Protein AF-A0A9E1XUB9-F1 (afdb_monomer_lite)

Radius of gyration: 15.14 Å; chains: 1; bounding box: 31×24×44 Å

Foldseek 3Di:
DDDDDDDDDPDPDPDAAEDEFDKDWDDDPQAIDIDTDDPQFDPVQWDWDDDDQKIWIWTDNVRYIYIDIDGHDPSHDPVPDDDDD

Sequence (85 aa):
MPNELTKADEESNQALPIAQPKADVYEGDDRAMLVAELPGVPKEKVELKVERDRLTIQGDTGKLRFERSFTLNEAIDRDAIEARY

Secondary structure (DSSP, 8-state):
----------SSS--PPEE---EEEEE-SS-EEEEE--TT--GGGEEEEEETTEEEEEEE-SS-EEEEEEEPPTTS-STT-----

pLDDT: mean 76.2, std 13.63, range [41.94, 89.31]

Structure (mmCIF, N/CA/C/O backbone):
data_AF-A0A9E1XUB9-F1
#
_entry.id   AF-A0A9E1XUB9-F1
#
loop_
_atom_site.group_PDB
_atom_site.id
_atom_site.type_symbol
_atom_site.label_atom_id
_atom_site.label_alt_id
_atom_site.label_comp_id
_atom_site.label_asym_id
_atom_site.label_entity_id
_atom_site.label_seq_id
_atom_site.pdbx_PDB_ins_code
_atom_site.Cartn_x
_atom_site.Cartn_y
_atom_site.Cartn_z
_atom_site.occupancy
_atom_site.B_iso_or_equiv
_atom_site.auth_seq_id
_atom_site.auth_comp_id
_atom_site.auth_asym_id
_atom_site.auth_atom_id
_atom_site.pdbx_PDB_model_num
ATOM 1 N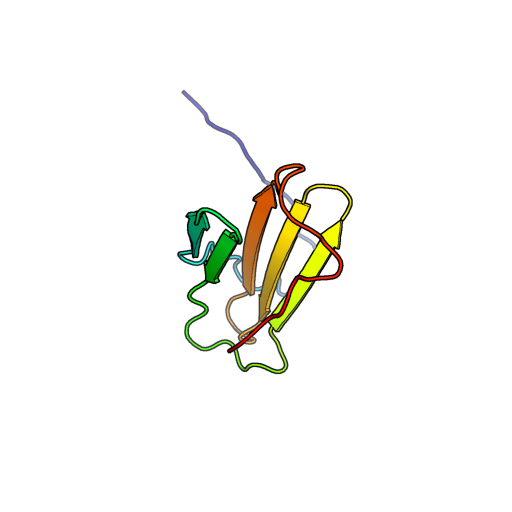 N . MET A 1 1 ? 18.479 -12.447 22.669 1.00 43.06 1 MET A N 1
ATOM 2 C CA . MET A 1 1 ? 18.741 -11.723 21.410 1.00 43.06 1 MET A CA 1
ATOM 3 C C . MET A 1 1 ? 17.624 -10.696 21.233 1.00 43.06 1 MET A C 1
ATOM 5 O O . MET A 1 1 ? 16.507 -11.122 20.966 1.00 43.06 1 MET A O 1
ATOM 9 N N . PRO A 1 2 ? 17.852 -9.403 21.512 1.00 42.44 2 PRO A N 1
ATOM 10 C CA . PRO A 1 2 ? 16.859 -8.354 21.294 1.00 42.44 2 PRO A CA 1
ATOM 11 C C . PRO A 1 2 ? 16.906 -7.912 19.827 1.00 42.44 2 PRO A C 1
ATOM 13 O O . PRO A 1 2 ? 17.984 -7.624 19.318 1.00 42.44 2 PRO A O 1
ATOM 16 N N . ASN A 1 3 ? 15.762 -7.865 19.147 1.00 42.97 3 ASN A N 1
ATOM 17 C CA . ASN A 1 3 ? 15.648 -7.120 17.898 1.00 42.97 3 ASN A CA 1
ATOM 18 C C . ASN A 1 3 ? 14.753 -5.915 18.180 1.00 42.97 3 ASN A C 1
ATOM 20 O O . ASN A 1 3 ? 13.527 -6.012 18.172 1.00 42.97 3 ASN A O 1
ATOM 24 N N . GLU A 1 4 ? 15.404 -4.812 18.534 1.00 48.84 4 GLU A N 1
ATOM 25 C CA . GLU A 1 4 ? 14.814 -3.483 18.549 1.00 48.84 4 GLU A CA 1
ATOM 26 C C . GLU A 1 4 ? 14.488 -3.069 17.120 1.00 48.84 4 GLU A C 1
ATOM 28 O O . GLU A 1 4 ? 15.366 -3.031 16.264 1.00 48.84 4 GLU A O 1
ATOM 33 N N . LEU A 1 5 ? 13.232 -2.701 16.895 1.00 48.91 5 LEU A N 1
ATOM 34 C CA . LEU A 1 5 ? 12.892 -1.518 16.122 1.00 48.91 5 LEU A CA 1
ATOM 35 C C . LEU A 1 5 ? 11.572 -0.966 16.679 1.00 48.91 5 LEU A C 1
ATOM 37 O O . LEU A 1 5 ? 10.538 -1.625 16.651 1.00 48.91 5 LEU A O 1
ATOM 41 N N . THR A 1 6 ? 11.700 0.260 17.194 1.00 41.94 6 THR A N 1
ATOM 42 C CA . THR A 1 6 ? 10.677 1.295 17.416 1.00 41.94 6 THR A CA 1
ATOM 43 C C . THR A 1 6 ? 9.808 1.222 18.686 1.00 41.94 6 THR A C 1
ATOM 45 O O . THR A 1 6 ? 8.599 1.013 18.638 1.00 41.94 6 THR A O 1
ATOM 48 N N . LYS A 1 7 ? 10.420 1.524 19.839 1.00 56.41 7 LYS A N 1
ATOM 49 C CA . LYS A 1 7 ? 9.887 2.571 20.743 1.00 56.41 7 LYS A CA 1
ATOM 50 C C . LYS A 1 7 ? 10.472 3.899 20.213 1.00 56.41 7 LYS A C 1
ATOM 52 O O . LYS A 1 7 ? 11.608 3.866 19.761 1.00 56.41 7 LYS A O 1
ATOM 57 N N . ALA A 1 8 ? 9.832 5.057 20.165 1.00 45.97 8 ALA A N 1
ATOM 58 C CA . ALA A 1 8 ? 8.840 5.662 21.031 1.00 45.97 8 ALA A CA 1
ATOM 59 C C . ALA A 1 8 ? 8.239 6.873 20.300 1.00 45.97 8 ALA A C 1
ATOM 61 O O . ALA A 1 8 ? 8.993 7.532 19.603 1.00 45.97 8 ALA A O 1
ATOM 62 N N . ASP A 1 9 ? 6.964 7.179 20.542 1.00 43.34 9 ASP A N 1
ATOM 63 C CA . ASP A 1 9 ? 6.412 8.542 20.540 1.00 43.34 9 ASP A CA 1
ATOM 64 C C . ASP A 1 9 ? 5.122 8.498 21.388 1.00 43.34 9 ASP A C 1
ATOM 66 O O . ASP A 1 9 ? 4.013 8.304 20.891 1.00 43.34 9 ASP A O 1
ATOM 70 N N . GLU A 1 10 ? 5.283 8.560 22.715 1.00 58.78 10 GLU A N 1
ATOM 71 C CA . GLU A 1 10 ? 4.194 8.885 23.643 1.00 58.78 10 GLU A CA 1
ATOM 72 C C . GLU A 1 10 ? 4.025 10.409 23.674 1.00 58.78 10 GLU A C 1
ATOM 74 O O . GLU A 1 10 ? 4.611 11.087 24.512 1.00 58.78 10 GLU A O 1
ATOM 79 N N . GLU A 1 11 ? 3.189 10.947 22.790 1.00 50.44 11 GLU A N 1
ATOM 80 C CA . GLU A 1 11 ? 2.536 12.239 22.996 1.00 50.44 11 GLU A CA 1
ATOM 81 C C . GLU A 1 11 ? 1.065 12.091 22.605 1.00 50.44 11 GLU A C 1
ATOM 83 O O . GLU A 1 11 ? 0.727 11.462 21.608 1.00 50.44 11 GLU A O 1
ATOM 88 N N . SER A 1 12 ? 0.178 12.616 23.447 1.00 54.47 12 SER A N 1
ATOM 89 C CA . SER A 1 12 ? -1.279 12.477 23.389 1.00 54.47 12 SER A CA 1
ATOM 90 C C . SER A 1 12 ? -1.893 12.880 22.035 1.00 54.47 12 SER A C 1
ATOM 92 O O . SER A 1 12 ? -2.428 13.974 21.879 1.00 54.47 12 SER A O 1
ATOM 94 N N . ASN A 1 13 ? -1.884 11.969 21.070 1.00 54.88 13 ASN A N 1
ATOM 95 C CA . ASN A 1 13 ? -2.637 12.008 19.825 1.00 54.88 13 ASN A CA 1
ATOM 96 C C . ASN A 1 13 ? -2.870 10.542 19.464 1.00 54.88 13 ASN A C 1
ATOM 98 O O . ASN A 1 13 ? -1.901 9.799 19.370 1.00 54.88 13 ASN A O 1
ATOM 102 N N . GLN A 1 14 ? -4.118 10.081 19.375 1.00 56.78 14 GLN A N 1
ATOM 103 C CA . GLN A 1 14 ? -4.437 8.653 19.237 1.00 56.78 14 GLN A CA 1
ATOM 104 C C . GLN A 1 14 ? -3.870 8.100 17.917 1.00 56.78 14 GLN A C 1
ATOM 106 O O . GLN A 1 14 ? -4.559 8.073 16.899 1.00 56.78 14 GLN A O 1
ATOM 111 N N . ALA A 1 15 ? -2.597 7.701 17.914 1.00 65.12 15 ALA A N 1
ATOM 112 C CA . ALA A 1 15 ? -1.939 7.113 16.766 1.00 65.12 15 ALA A CA 1
ATOM 113 C C . ALA A 1 15 ? -2.591 5.754 16.532 1.00 65.12 15 ALA A C 1
ATOM 115 O O . ALA A 1 15 ? -2.473 4.838 17.349 1.00 65.12 15 ALA A O 1
ATOM 116 N N . LEU A 1 16 ? -3.353 5.655 15.445 1.00 75.50 16 LEU A N 1
ATOM 117 C CA . LEU A 1 16 ? -3.981 4.403 15.062 1.00 75.50 16 LEU A CA 1
ATOM 118 C C . LEU A 1 16 ? -2.893 3.333 14.898 1.00 75.50 16 LEU A C 1
ATOM 120 O O . LEU A 1 16 ? -1.830 3.635 14.347 1.00 75.50 16 LEU A O 1
ATOM 124 N N . PRO A 1 17 ? -3.138 2.091 15.350 1.00 83.00 17 PRO A N 1
ATOM 125 C CA . PRO A 1 17 ? -2.193 1.004 15.152 1.00 83.00 17 PRO A CA 1
ATOM 126 C C . PRO A 1 17 ? -1.821 0.881 13.668 1.00 83.00 17 PRO A C 1
ATOM 128 O O . PRO A 1 17 ? -2.689 0.961 12.795 1.00 83.00 17 PRO A O 1
ATOM 131 N N . ILE A 1 18 ? -0.527 0.704 13.386 1.00 84.62 18 ILE A N 1
ATOM 132 C CA . ILE A 1 18 ? -0.025 0.504 12.025 1.00 84.62 18 ILE A CA 1
ATOM 133 C C . ILE A 1 18 ? 0.045 -0.997 11.749 1.00 84.62 18 ILE A C 1
ATOM 135 O O . ILE A 1 18 ? 0.732 -1.737 12.451 1.00 84.62 18 ILE A O 1
ATOM 139 N N . ALA A 1 19 ? -0.661 -1.451 10.719 1.00 85.44 19 ALA A N 1
ATOM 140 C CA . ALA A 1 19 ? -0.583 -2.806 10.199 1.00 85.44 19 ALA A CA 1
ATOM 141 C C . ALA A 1 19 ? 0.193 -2.843 8.885 1.00 85.44 19 ALA A C 1
ATOM 143 O O . ALA A 1 19 ? 0.141 -1.927 8.065 1.00 85.44 19 ALA A O 1
ATOM 144 N N . GLN A 1 20 ? 0.874 -3.963 8.663 1.00 84.81 20 GLN A N 1
ATOM 145 C CA . GLN A 1 20 ? 1.490 -4.261 7.381 1.00 84.81 20 GLN A CA 1
ATOM 146 C C . GLN A 1 20 ? 0.497 -5.072 6.545 1.00 84.81 20 GLN A C 1
ATOM 148 O O . GLN A 1 20 ? 0.224 -6.224 6.894 1.00 84.81 20 GLN A O 1
ATOM 153 N N . PRO A 1 21 ? -0.077 -4.492 5.479 1.00 85.19 21 PRO A N 1
ATOM 154 C CA . PRO A 1 21 ? -0.961 -5.238 4.601 1.00 85.19 21 PRO A CA 1
ATOM 155 C C . PRO A 1 21 ? -0.176 -6.307 3.844 1.00 85.19 21 PRO A C 1
ATOM 157 O O . PRO A 1 21 ? 1.033 -6.169 3.611 1.00 85.19 21 PRO A O 1
ATOM 160 N N . LYS A 1 22 ? -0.880 -7.363 3.432 1.00 86.44 22 LYS A N 1
ATOM 161 C CA . LYS A 1 22 ? -0.335 -8.294 2.449 1.00 86.44 22 LYS A CA 1
ATOM 162 C C . LYS A 1 22 ? -0.200 -7.553 1.137 1.00 86.44 22 LYS A C 1
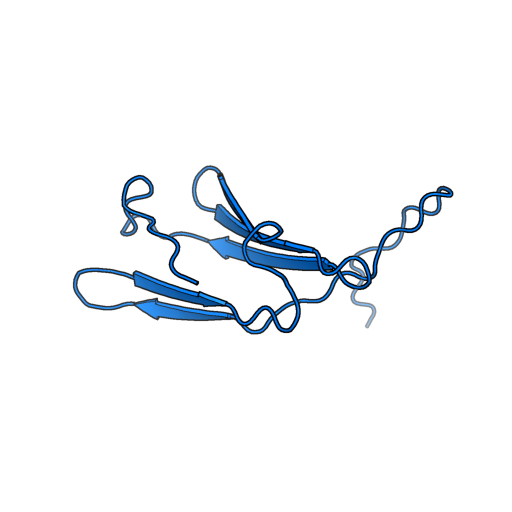ATOM 164 O O . LYS A 1 22 ? -1.118 -6.848 0.719 1.00 86.44 22 LYS A O 1
ATOM 169 N N . ALA A 1 23 ? 0.966 -7.669 0.538 1.00 86.31 23 ALA A N 1
ATOM 170 C CA . ALA A 1 23 ? 1.198 -7.076 -0.748 1.00 86.31 23 ALA A CA 1
ATOM 171 C C . ALA A 1 23 ? 2.255 -7.885 -1.483 1.00 86.31 23 ALA A C 1
ATOM 173 O O . ALA A 1 23 ? 3.290 -8.241 -0.913 1.00 86.31 23 ALA A O 1
ATOM 174 N N . ASP A 1 24 ? 1.947 -8.157 -2.738 1.00 86.94 24 ASP A N 1
ATOM 175 C CA . ASP A 1 24 ? 2.686 -9.038 -3.619 1.00 86.94 24 ASP A CA 1
ATOM 176 C C . ASP A 1 24 ? 3.078 -8.257 -4.868 1.00 86.94 24 ASP A C 1
ATOM 178 O O . ASP A 1 24 ? 2.320 -7.424 -5.377 1.00 86.94 24 ASP A O 1
ATOM 182 N N . VAL A 1 25 ? 4.288 -8.518 -5.346 1.00 83.69 25 VAL A N 1
ATOM 183 C CA . VAL A 1 25 ? 4.835 -7.903 -6.552 1.00 83.69 25 VAL A CA 1
ATOM 184 C C . VAL A 1 25 ? 4.957 -8.984 -7.610 1.00 83.69 25 VAL A C 1
ATOM 186 O O . VAL A 1 25 ? 5.548 -10.035 -7.373 1.00 83.69 25 VAL A O 1
ATOM 189 N N . TYR A 1 26 ? 4.387 -8.711 -8.773 1.00 84.06 26 TYR A N 1
ATOM 190 C CA . TYR A 1 26 ? 4.417 -9.571 -9.941 1.00 84.06 26 TYR A CA 1
ATOM 191 C C . TYR A 1 26 ? 5.200 -8.854 -11.030 1.00 84.06 26 TYR A C 1
ATOM 193 O O . TYR A 1 26 ? 4.720 -7.886 -11.615 1.00 84.06 26 TYR A O 1
ATOM 201 N N . GLU A 1 27 ? 6.413 -9.315 -11.295 1.00 77.69 27 GLU A N 1
ATOM 202 C CA . GLU A 1 27 ? 7.233 -8.822 -12.397 1.00 77.69 27 GLU A CA 1
ATOM 203 C C . GLU A 1 27 ? 6.890 -9.635 -13.651 1.00 77.69 27 GLU A C 1
ATOM 205 O O . GLU A 1 27 ? 7.032 -10.858 -13.665 1.00 77.69 27 GLU A O 1
ATOM 210 N N . GLY A 1 28 ? 6.364 -8.969 -14.677 1.00 78.94 28 GLY A N 1
ATOM 211 C CA . GLY A 1 28 ? 6.207 -9.532 -16.017 1.00 78.94 28 GLY A CA 1
ATOM 212 C C . GLY A 1 28 ? 7.292 -9.015 -16.960 1.00 78.94 28 GLY A C 1
ATOM 213 O O . GLY A 1 28 ? 8.077 -8.147 -16.590 1.00 78.94 28 GLY A O 1
ATOM 214 N N . ASP A 1 29 ? 7.304 -9.512 -18.198 1.00 74.31 29 ASP A N 1
ATOM 215 C CA . ASP A 1 29 ? 8.324 -9.158 -19.196 1.00 74.31 29 ASP A CA 1
ATOM 216 C C . ASP A 1 29 ? 8.364 -7.660 -19.562 1.00 74.31 29 ASP A C 1
ATOM 218 O O . ASP A 1 29 ? 9.426 -7.144 -19.891 1.00 74.31 29 ASP A O 1
ATOM 222 N N . ASP A 1 30 ? 7.222 -6.965 -19.502 1.00 73.31 30 ASP A N 1
ATOM 223 C CA . ASP A 1 30 ? 7.078 -5.566 -19.955 1.00 73.31 30 ASP A CA 1
ATOM 224 C C . ASP A 1 30 ? 6.575 -4.614 -18.851 1.00 73.31 30 ASP A C 1
ATOM 226 O O . ASP A 1 30 ? 6.655 -3.396 -18.971 1.00 73.31 30 ASP A O 1
ATOM 230 N N . ARG A 1 31 ? 6.041 -5.155 -17.747 1.00 75.69 31 ARG A N 1
ATOM 231 C CA . ARG A 1 31 ? 5.471 -4.364 -16.646 1.00 75.69 31 ARG A CA 1
ATOM 232 C C . ARG A 1 31 ? 5.557 -5.104 -15.320 1.00 75.69 31 ARG A C 1
ATOM 234 O O . ARG A 1 31 ? 5.373 -6.321 -15.283 1.00 75.69 31 ARG A O 1
ATOM 241 N N . ALA A 1 32 ? 5.713 -4.367 -14.224 1.00 77.06 32 ALA A N 1
ATOM 242 C CA . ALA A 1 32 ? 5.460 -4.899 -12.891 1.00 77.06 32 ALA A CA 1
ATOM 243 C C . ALA A 1 32 ? 4.066 -4.507 -12.406 1.00 77.06 32 ALA A C 1
ATOM 245 O O . ALA A 1 32 ? 3.591 -3.393 -12.626 1.00 77.06 32 ALA A O 1
ATOM 246 N N . MET A 1 33 ? 3.412 -5.435 -11.724 1.00 81.50 33 MET A N 1
ATOM 247 C CA . MET A 1 33 ? 2.118 -5.241 -11.098 1.00 81.50 33 MET A CA 1
ATOM 248 C C . MET A 1 33 ? 2.259 -5.483 -9.604 1.00 81.50 33 MET A C 1
ATOM 250 O O . MET A 1 33 ? 2.667 -6.557 -9.171 1.00 81.50 33 MET A O 1
ATOM 254 N N . LEU A 1 34 ? 1.906 -4.481 -8.811 1.00 82.44 34 LEU A N 1
ATOM 255 C CA . LEU A 1 34 ? 1.890 -4.587 -7.363 1.00 82.44 34 LEU A CA 1
ATOM 256 C C . LEU A 1 34 ? 0.446 -4.667 -6.890 1.00 82.44 34 LEU A C 1
ATOM 258 O O . LEU A 1 34 ? -0.371 -3.801 -7.199 1.00 82.44 34 LEU A O 1
ATOM 262 N N . VAL A 1 35 ? 0.144 -5.714 -6.132 1.00 85.50 35 VAL A N 1
ATOM 263 C CA . VAL A 1 35 ? -1.182 -5.956 -5.566 1.00 85.50 35 VAL A CA 1
ATOM 264 C C . VAL A 1 35 ? -1.075 -5.814 -4.059 1.00 85.50 35 VAL A C 1
ATOM 266 O O . VAL A 1 35 ? -0.350 -6.574 -3.429 1.00 85.50 35 VAL A O 1
ATOM 269 N N . ALA A 1 36 ? -1.777 -4.840 -3.480 1.00 85.56 36 ALA A N 1
ATOM 270 C CA . ALA A 1 36 ? -1.833 -4.635 -2.036 1.00 85.56 36 ALA A CA 1
ATOM 271 C C . ALA A 1 36 ? -3.257 -4.857 -1.520 1.00 85.56 36 ALA A C 1
ATOM 273 O O . ALA A 1 36 ? -4.205 -4.223 -1.983 1.00 85.56 36 ALA A O 1
ATOM 27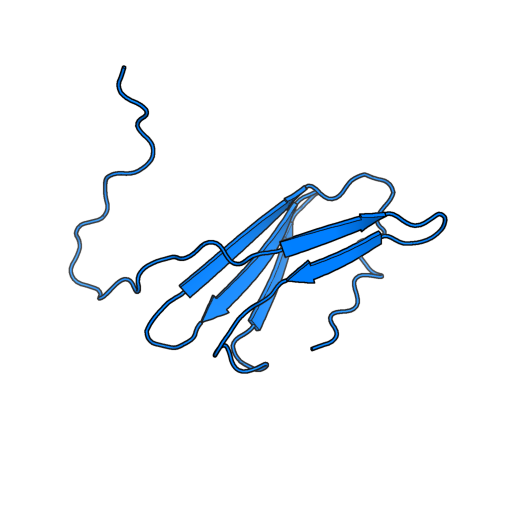4 N N . GLU A 1 37 ? -3.405 -5.740 -0.537 1.00 86.69 37 GLU A N 1
ATOM 275 C CA . GLU A 1 37 ? -4.684 -6.037 0.099 1.00 86.69 37 GLU A CA 1
ATOM 276 C C . GLU A 1 37 ? -4.901 -5.108 1.296 1.00 86.69 37 GLU A C 1
ATOM 278 O O . GLU A 1 37 ? -4.273 -5.250 2.348 1.00 86.69 37 GLU A O 1
ATOM 283 N N . LEU A 1 38 ? -5.823 -4.157 1.141 1.00 87.31 38 LEU A N 1
ATOM 284 C CA . LEU A 1 38 ? -6.179 -3.172 2.163 1.00 87.31 38 LEU A CA 1
ATOM 285 C C . LEU A 1 38 ? -7.622 -3.396 2.655 1.00 87.31 38 LEU A C 1
ATOM 287 O O . LEU A 1 38 ? -8.530 -2.647 2.282 1.00 87.31 38 LEU A O 1
ATOM 291 N N . PRO A 1 39 ? -7.884 -4.433 3.474 1.00 84.56 39 PRO A N 1
ATOM 292 C CA . PRO A 1 39 ? -9.241 -4.754 3.898 1.00 84.56 39 PRO A CA 1
ATOM 293 C C . PRO A 1 39 ? -9.836 -3.622 4.744 1.00 84.56 39 PRO A C 1
ATOM 295 O O . PRO A 1 39 ? -9.300 -3.246 5.785 1.00 84.56 39 PRO A O 1
ATOM 298 N N . GLY A 1 40 ? -10.979 -3.097 4.301 1.00 85.25 40 GLY A N 1
ATOM 299 C CA . GLY A 1 40 ? -11.716 -2.047 5.010 1.00 85.25 40 GLY A CA 1
ATOM 300 C C . GLY A 1 40 ? -11.203 -0.622 4.784 1.00 85.25 40 GLY A C 1
ATOM 301 O O . GLY A 1 40 ? -11.771 0.301 5.366 1.00 85.25 40 GLY A O 1
ATOM 302 N N . VAL A 1 41 ? -10.179 -0.416 3.947 1.00 87.38 41 VAL A N 1
ATOM 303 C CA . VAL A 1 41 ? -9.759 0.930 3.527 1.00 87.38 41 VAL A CA 1
ATOM 304 C C . VAL A 1 41 ? -10.631 1.373 2.350 1.00 87.38 41 VAL A C 1
ATOM 306 O O . VAL A 1 41 ? -10.649 0.696 1.321 1.00 87.38 41 VAL A O 1
ATOM 309 N N . PRO A 1 42 ? -11.368 2.490 2.451 1.00 84.44 42 PRO A N 1
ATOM 310 C CA . PRO A 1 42 ? -12.093 3.026 1.308 1.00 84.44 42 PRO A CA 1
ATOM 311 C C . PRO A 1 42 ? -11.112 3.652 0.307 1.00 84.44 42 PRO A C 1
ATOM 313 O O . PRO A 1 42 ? -10.115 4.253 0.698 1.00 84.44 42 PRO A O 1
ATOM 316 N N . LYS A 1 43 ? -11.422 3.572 -0.992 1.00 81.12 43 LYS A N 1
ATOM 317 C CA . LYS A 1 43 ? -10.566 4.071 -2.091 1.00 81.12 43 LYS A CA 1
ATOM 318 C C . LYS A 1 43 ? -10.084 5.520 -1.926 1.00 81.12 43 LYS A C 1
ATOM 320 O O . LYS A 1 43 ? -8.983 5.855 -2.328 1.00 81.12 43 LYS A O 1
ATOM 325 N N . GLU A 1 44 ? -10.901 6.372 -1.313 1.00 85.00 44 GLU A N 1
ATOM 326 C CA . GLU A 1 44 ? -10.593 7.785 -1.051 1.00 85.00 44 GLU A CA 1
ATOM 327 C C . GLU A 1 44 ? -9.558 7.996 0.070 1.00 85.00 44 GLU A C 1
ATOM 329 O O . GLU A 1 44 ? -9.024 9.091 0.217 1.00 85.00 44 GLU A O 1
ATOM 334 N N . LYS A 1 45 ? -9.291 6.961 0.875 1.00 86.56 45 LYS A N 1
ATOM 335 C CA . LYS A 1 45 ? -8.310 6.946 1.971 1.00 86.56 45 LYS A CA 1
ATOM 336 C C . LYS A 1 45 ? -7.060 6.133 1.626 1.00 86.56 45 LYS A C 1
ATOM 338 O O . LYS A 1 45 ? -6.276 5.828 2.525 1.00 86.56 45 LYS A O 1
ATOM 343 N N . VAL A 1 46 ? -6.892 5.752 0.359 1.00 86.38 46 VAL A N 1
ATOM 344 C CA . VAL A 1 46 ? -5.666 5.127 -0.144 1.00 86.38 46 VAL A CA 1
ATOM 345 C C . VAL A 1 46 ? -4.775 6.220 -0.719 1.00 86.38 46 VAL A C 1
ATOM 347 O O . VAL A 1 46 ? -5.174 6.945 -1.626 1.00 86.38 46 VAL A O 1
ATOM 350 N N . GLU A 1 47 ? -3.558 6.322 -0.205 1.00 86.75 47 GLU A N 1
ATOM 351 C CA . GLU A 1 47 ? -2.540 7.257 -0.667 1.00 86.75 47 GLU A CA 1
ATOM 352 C C . GLU A 1 47 ? -1.340 6.466 -1.193 1.00 86.75 47 GLU A C 1
ATOM 354 O O . GLU A 1 47 ? -0.788 5.609 -0.499 1.00 86.75 47 GLU A O 1
ATOM 359 N N . LEU A 1 48 ? -0.940 6.743 -2.434 1.00 85.56 48 LEU A N 1
ATOM 360 C CA . LEU A 1 48 ? 0.285 6.210 -3.020 1.00 85.56 48 LEU A CA 1
ATOM 361 C C . LEU A 1 48 ? 1.309 7.337 -3.115 1.00 85.56 48 LEU A C 1
ATOM 363 O O . LEU A 1 48 ? 1.033 8.395 -3.677 1.00 85.56 48 LEU A O 1
ATOM 367 N N . LYS A 1 49 ? 2.499 7.097 -2.575 1.00 86.50 49 LYS A N 1
ATOM 368 C CA . LYS A 1 49 ? 3.644 8.004 -2.642 1.00 86.50 49 LYS A CA 1
ATOM 369 C C . LYS A 1 49 ? 4.785 7.324 -3.362 1.00 86.50 49 LYS A C 1
ATOM 371 O O . LYS A 1 49 ? 5.211 6.249 -2.957 1.00 86.50 49 LYS A O 1
ATOM 376 N N . VAL A 1 50 ? 5.306 7.970 -4.393 1.00 85.31 50 VAL A N 1
ATOM 377 C CA . VAL A 1 50 ? 6.507 7.519 -5.094 1.00 85.31 50 VAL A CA 1
ATOM 378 C C . VAL A 1 50 ? 7.605 8.529 -4.813 1.00 85.31 50 VAL A C 1
ATOM 380 O O . VAL A 1 50 ? 7.508 9.682 -5.222 1.00 85.31 50 VAL A O 1
ATOM 383 N N . GLU A 1 51 ? 8.644 8.106 -4.101 1.00 82.38 51 GLU A N 1
ATOM 384 C CA . GLU A 1 51 ? 9.788 8.953 -3.776 1.00 82.38 51 GLU A CA 1
ATOM 385 C C . GLU A 1 51 ? 11.089 8.264 -4.164 1.00 82.38 51 GLU A C 1
ATOM 387 O O . GLU A 1 51 ? 11.436 7.219 -3.613 1.00 82.38 51 GLU A O 1
ATOM 392 N N . ARG A 1 52 ? 11.837 8.878 -5.092 1.00 82.44 52 ARG A N 1
ATOM 393 C CA . ARG A 1 52 ? 13.046 8.284 -5.686 1.00 82.44 52 ARG A CA 1
ATOM 394 C C . ARG A 1 52 ? 12.719 6.866 -6.172 1.00 82.44 52 ARG A C 1
ATOM 396 O O . ARG A 1 52 ? 11.872 6.727 -7.038 1.00 82.44 52 ARG A O 1
ATOM 403 N N . ASP A 1 53 ? 13.305 5.840 -5.569 1.00 84.88 53 ASP A N 1
ATOM 404 C CA . ASP A 1 53 ? 13.101 4.426 -5.898 1.00 84.88 53 ASP A CA 1
ATOM 405 C C . ASP A 1 53 ? 12.208 3.709 -4.884 1.00 84.88 53 ASP A C 1
ATOM 407 O O . ASP A 1 53 ? 12.329 2.507 -4.679 1.00 84.88 53 ASP A O 1
ATOM 411 N N . ARG A 1 54 ? 11.324 4.430 -4.188 1.00 86.00 54 ARG A N 1
ATOM 412 C CA . ARG A 1 54 ? 10.444 3.843 -3.179 1.00 86.00 54 ARG A CA 1
ATOM 413 C C . ARG A 1 54 ? 8.986 4.173 -3.445 1.00 86.00 54 ARG A C 1
ATOM 415 O O . ARG A 1 54 ? 8.585 5.331 -3.372 1.00 86.00 54 ARG A O 1
ATOM 422 N N . LEU A 1 55 ? 8.184 3.139 -3.672 1.00 86.94 55 LEU A N 1
ATOM 423 C CA . LEU A 1 55 ? 6.730 3.226 -3.667 1.00 86.94 55 LEU A CA 1
ATOM 424 C C . LEU A 1 5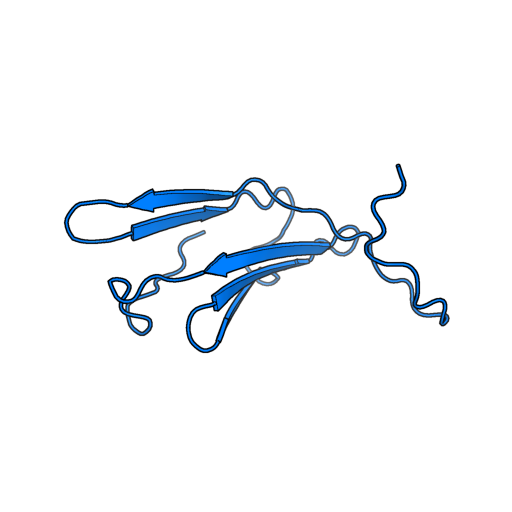5 ? 6.223 2.929 -2.257 1.00 86.94 55 LEU A C 1
ATOM 426 O O . LEU A 1 55 ? 6.478 1.862 -1.707 1.00 86.94 55 LEU A O 1
ATOM 430 N N . THR A 1 56 ? 5.488 3.860 -1.675 1.00 87.44 56 THR A N 1
ATOM 431 C CA . THR A 1 56 ? 4.854 3.726 -0.369 1.00 87.44 56 THR A CA 1
ATOM 432 C C . THR A 1 56 ? 3.346 3.789 -0.541 1.00 87.44 56 THR A C 1
ATOM 434 O O . THR A 1 56 ? 2.813 4.740 -1.101 1.00 87.44 56 THR A O 1
ATOM 437 N N . ILE A 1 57 ? 2.663 2.762 -0.056 1.00 88.50 57 ILE A N 1
ATOM 438 C CA . ILE A 1 57 ? 1.214 2.617 -0.090 1.00 88.50 57 ILE A CA 1
ATOM 439 C C . ILE A 1 57 ? 0.722 2.785 1.336 1.00 88.50 57 ILE A C 1
ATOM 441 O O . ILE A 1 57 ? 1.151 2.061 2.240 1.00 88.50 57 ILE A O 1
ATOM 445 N N . GLN A 1 58 ? -0.164 3.751 1.533 1.00 88.44 58 GLN A N 1
ATOM 446 C CA . GLN A 1 58 ? -0.756 4.065 2.821 1.00 88.44 58 GLN A CA 1
ATOM 447 C C . GLN A 1 58 ? -2.274 3.963 2.706 1.00 88.44 58 GLN A C 1
ATOM 449 O O . GLN A 1 58 ? -2.866 4.399 1.723 1.00 88.44 58 GLN A O 1
ATOM 454 N N . GLY A 1 59 ? -2.911 3.368 3.706 1.00 88.31 59 GLY A N 1
ATOM 455 C CA . GLY A 1 59 ? -4.362 3.247 3.767 1.00 88.31 59 GLY A CA 1
ATOM 456 C C . GLY A 1 59 ? -4.862 3.553 5.165 1.00 88.31 59 GLY A C 1
ATOM 457 O O . GLY A 1 59 ? -4.301 3.048 6.132 1.00 88.31 59 GLY A O 1
ATOM 458 N N . ASP A 1 60 ? -5.912 4.356 5.293 1.00 87.25 60 ASP A N 1
ATOM 459 C CA . ASP A 1 60 ? -6.509 4.665 6.594 1.00 87.25 60 ASP A CA 1
ATOM 460 C C . ASP A 1 60 ? -7.950 4.150 6.689 1.00 87.25 60 ASP A C 1
ATOM 462 O O . ASP A 1 60 ? -8.795 4.446 5.845 1.00 87.25 60 ASP A O 1
ATOM 466 N N . THR A 1 61 ? -8.233 3.367 7.732 1.00 85.81 61 THR A N 1
ATOM 467 C CA . THR A 1 61 ? -9.588 2.862 8.028 1.00 85.81 61 THR A CA 1
ATOM 468 C C . THR A 1 61 ? -10.278 3.633 9.159 1.00 85.81 61 THR A C 1
ATOM 470 O O . THR A 1 61 ? -11.366 3.253 9.596 1.00 85.81 61 THR A O 1
ATOM 473 N N . GLY A 1 62 ? -9.629 4.658 9.720 1.00 83.62 62 GLY A N 1
ATOM 474 C CA . GLY A 1 62 ? -10.037 5.347 10.948 1.00 83.62 62 GLY A CA 1
ATOM 475 C C . GLY A 1 62 ? -9.829 4.551 12.244 1.00 83.62 62 GLY A C 1
ATOM 476 O O . GLY A 1 62 ? -9.971 5.111 13.326 1.00 83.62 62 GLY A O 1
ATOM 477 N N . LYS A 1 63 ? -9.496 3.254 12.162 1.00 84.44 63 LYS A N 1
ATOM 478 C CA . LYS A 1 63 ? -9.183 2.385 13.319 1.00 84.44 63 LYS A CA 1
ATOM 479 C C . LYS A 1 63 ? -7.806 1.735 13.232 1.00 84.44 63 LYS A C 1
ATOM 481 O O . LYS A 1 63 ? -7.221 1.384 14.249 1.00 84.44 63 LYS A O 1
ATOM 486 N N . LEU A 1 64 ? -7.325 1.546 12.013 1.00 84.56 64 LEU A N 1
ATOM 487 C CA . LEU A 1 64 ? -6.076 0.891 11.674 1.00 84.56 64 LEU A CA 1
ATOM 488 C C . LEU A 1 64 ? -5.496 1.597 10.453 1.00 84.56 64 LEU A C 1
ATOM 490 O O . LEU A 1 64 ? -6.223 1.853 9.482 1.00 84.56 64 LEU A O 1
ATOM 494 N N . ARG A 1 65 ? -4.202 1.889 10.505 1.00 86.69 65 ARG A N 1
ATOM 495 C CA . ARG A 1 65 ? -3.462 2.454 9.384 1.00 86.69 65 ARG A CA 1
ATOM 496 C C . ARG A 1 65 ? -2.645 1.351 8.735 1.00 86.69 65 ARG A C 1
ATOM 498 O O . ARG A 1 65 ? -1.909 0.646 9.410 1.00 86.69 65 ARG A O 1
ATOM 505 N N . PHE A 1 66 ? -2.766 1.190 7.434 1.00 89.31 66 PHE A N 1
ATOM 506 C CA . PHE A 1 66 ? -1.921 0.304 6.659 1.00 89.31 66 PHE A CA 1
ATOM 507 C C . PHE A 1 66 ? -0.776 1.100 6.058 1.00 89.31 66 PHE A C 1
ATOM 509 O O . PHE A 1 66 ? -0.995 2.174 5.500 1.00 89.31 66 PHE A O 1
ATOM 516 N N . GLU A 1 67 ? 0.436 0.570 6.159 1.00 88.88 67 GLU A N 1
ATOM 517 C CA . GLU A 1 67 ? 1.606 1.159 5.519 1.00 88.88 67 GLU A CA 1
ATOM 518 C C . GLU A 1 67 ? 2.493 0.065 4.935 1.00 88.88 67 GLU A C 1
ATOM 520 O O . GLU A 1 67 ? 2.859 -0.904 5.613 1.00 88.88 67 GLU A O 1
ATOM 525 N N . ARG A 1 68 ? 2.843 0.216 3.656 1.00 86.25 68 ARG A N 1
ATOM 526 C CA . ARG A 1 68 ? 3.765 -0.690 2.982 1.00 86.25 68 ARG A CA 1
ATOM 527 C C . ARG A 1 68 ? 4.668 0.053 2.015 1.00 86.25 68 ARG A C 1
ATOM 529 O O . ARG A 1 68 ? 4.185 0.786 1.164 1.00 86.25 68 ARG A O 1
ATOM 536 N N . SER A 1 69 ? 5.971 -0.184 2.123 1.00 86.62 69 SER A N 1
ATOM 537 C CA . SER A 1 69 ? 6.968 0.396 1.227 1.00 86.62 69 SER A CA 1
ATOM 538 C C . SER A 1 69 ? 7.656 -0.684 0.408 1.00 86.62 69 SER A C 1
ATOM 540 O O . SER A 1 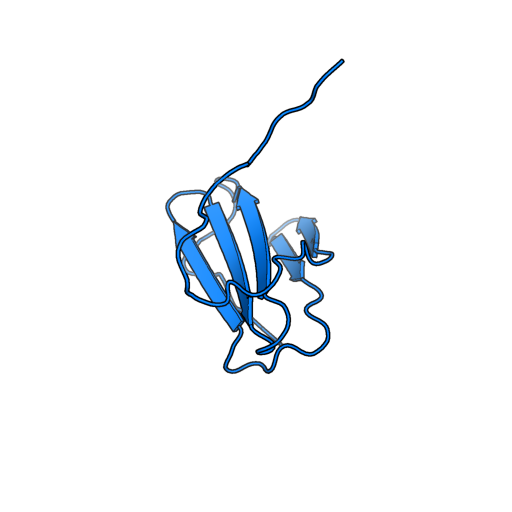69 ? 8.110 -1.691 0.952 1.00 86.62 69 SER A O 1
ATOM 542 N N . PHE A 1 70 ? 7.791 -0.422 -0.881 1.00 83.88 70 PHE A N 1
ATOM 543 C CA . PHE A 1 70 ? 8.458 -1.254 -1.866 1.00 83.88 70 PHE A CA 1
ATOM 544 C C . PHE A 1 70 ? 9.554 -0.452 -2.538 1.00 83.88 70 PHE A C 1
ATOM 546 O O . PHE A 1 70 ? 9.386 0.739 -2.795 1.00 83.88 70 PHE A O 1
ATOM 553 N N . THR A 1 71 ? 10.675 -1.100 -2.817 1.00 83.50 71 THR A N 1
ATOM 554 C CA . THR A 1 71 ? 11.722 -0.502 -3.637 1.00 83.50 71 THR A CA 1
ATOM 555 C C . THR A 1 71 ? 11.377 -0.770 -5.095 1.00 83.50 71 THR A C 1
ATOM 557 O O . THR A 1 71 ? 11.262 -1.927 -5.492 1.00 83.50 71 THR A O 1
ATOM 560 N N . LEU A 1 72 ? 11.169 0.291 -5.866 1.00 79.38 72 LEU A N 1
ATOM 561 C CA . LEU A 1 72 ? 11.047 0.220 -7.315 1.00 79.38 72 LEU A CA 1
ATOM 562 C C . LEU A 1 72 ? 12.440 -0.065 -7.882 1.00 79.38 72 LEU A C 1
ATOM 564 O O . LEU A 1 72 ? 13.417 0.548 -7.455 1.00 79.38 72 LEU A O 1
ATOM 568 N N . ASN A 1 73 ? 12.542 -1.018 -8.803 1.00 69.69 73 ASN A N 1
ATOM 569 C CA . ASN A 1 73 ? 13.759 -1.189 -9.587 1.00 69.69 73 ASN A CA 1
ATOM 570 C C . ASN A 1 73 ? 13.750 -0.197 -10.766 1.00 69.69 73 ASN A C 1
ATOM 572 O O . ASN A 1 73 ? 12.705 0.332 -11.141 1.00 69.69 73 ASN A O 1
ATOM 576 N N . GLU A 1 74 ? 14.923 0.060 -11.352 1.00 65.44 74 GLU A N 1
ATOM 577 C CA . GLU A 1 74 ? 15.101 1.007 -12.471 1.00 65.44 74 GLU A CA 1
ATOM 578 C C . GLU A 1 74 ? 14.273 0.631 -13.717 1.00 65.44 74 GLU A C 1
ATOM 580 O O . GLU A 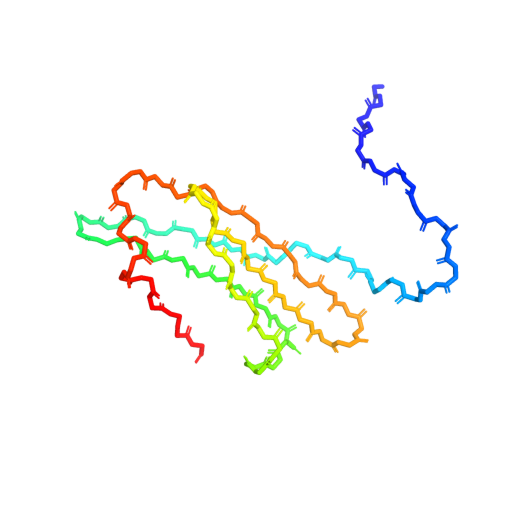1 74 ? 14.040 1.462 -14.587 1.00 65.44 74 GLU A O 1
ATOM 585 N N . ALA A 1 75 ? 13.777 -0.609 -13.777 1.00 64.19 75 ALA A N 1
ATOM 586 C CA . ALA A 1 75 ? 12.884 -1.088 -14.823 1.00 64.19 75 ALA A CA 1
ATOM 587 C C . ALA A 1 75 ? 11.441 -0.558 -14.704 1.00 64.19 75 ALA A C 1
ATOM 589 O O . ALA A 1 75 ? 10.674 -0.715 -15.653 1.00 64.19 75 ALA A O 1
ATOM 590 N N . ILE A 1 76 ? 11.041 0.046 -13.573 1.00 71.44 76 ILE A N 1
ATOM 591 C CA . ILE A 1 76 ? 9.685 0.590 -13.419 1.00 71.44 76 ILE A CA 1
ATOM 592 C C . ILE A 1 76 ? 9.654 2.064 -13.791 1.00 71.44 76 ILE A C 1
ATOM 594 O O . ILE A 1 76 ? 10.209 2.918 -13.093 1.00 71.44 76 ILE A O 1
ATOM 598 N N . ASP A 1 77 ? 8.904 2.366 -14.845 1.00 71.44 77 ASP A N 1
ATOM 599 C CA . ASP A 1 77 ? 8.600 3.737 -15.218 1.00 71.44 77 ASP A CA 1
ATOM 600 C C . ASP A 1 77 ? 7.619 4.351 -14.207 1.00 71.44 77 ASP A C 1
ATOM 602 O O . ASP A 1 77 ? 6.481 3.905 -14.043 1.00 71.44 77 ASP A O 1
ATOM 606 N N . ARG A 1 78 ? 8.090 5.354 -13.464 1.00 71.75 78 ARG A N 1
ATOM 607 C CA . ARG A 1 78 ? 7.355 5.951 -12.336 1.00 71.75 78 ARG A CA 1
ATOM 608 C C . ARG A 1 78 ? 6.149 6.763 -12.795 1.00 71.75 78 ARG A C 1
ATOM 610 O O . ARG A 1 78 ? 5.193 6.901 -12.038 1.00 71.75 78 ARG A O 1
ATOM 617 N N . ASP A 1 79 ? 6.214 7.293 -14.013 1.00 74.00 79 ASP A N 1
ATOM 618 C CA . ASP A 1 79 ? 5.130 8.059 -14.630 1.00 74.00 79 ASP A CA 1
ATOM 619 C C . ASP A 1 79 ? 3.992 7.134 -15.096 1.00 74.00 79 ASP A C 1
ATOM 621 O O . ASP A 1 79 ? 2.826 7.518 -15.098 1.00 74.00 79 ASP A O 1
ATOM 625 N N . ALA A 1 80 ? 4.315 5.869 -15.389 1.00 75.69 80 ALA A N 1
ATOM 626 C CA . ALA A 1 80 ? 3.362 4.847 -15.815 1.00 75.69 80 ALA A CA 1
ATOM 627 C C . ALA A 1 80 ? 2.684 4.092 -14.652 1.00 75.69 80 ALA A C 1
ATOM 629 O O . ALA A 1 80 ? 1.978 3.107 -14.886 1.00 75.69 80 ALA A O 1
ATOM 630 N N . ILE A 1 81 ? 2.888 4.508 -13.396 1.00 73.00 81 ILE A N 1
ATOM 631 C CA . ILE A 1 81 ? 2.271 3.846 -12.239 1.00 73.00 81 ILE A CA 1
ATOM 632 C C . ILE A 1 81 ? 0.774 4.176 -12.205 1.00 73.00 81 ILE A C 1
ATOM 634 O O . ILE A 1 81 ? 0.347 5.209 -11.690 1.00 73.00 81 ILE A O 1
ATOM 638 N N . GLU A 1 82 ? -0.041 3.255 -12.715 1.00 75.12 82 GLU A N 1
ATOM 639 C CA . GLU A 1 82 ? -1.495 3.317 -12.600 1.00 75.12 82 GLU A CA 1
ATOM 640 C C . GLU A 1 82 ? -1.988 2.540 -11.372 1.00 75.12 82 GLU A C 1
ATOM 642 O O . GLU A 1 82 ? -1.796 1.328 -11.253 1.00 75.12 82 GLU A O 1
ATOM 647 N N . ALA A 1 83 ? -2.696 3.224 -10.473 1.00 71.00 83 ALA A N 1
ATOM 648 C CA . ALA A 1 83 ? -3.397 2.580 -9.370 1.00 71.00 83 ALA A CA 1
ATOM 649 C C . ALA A 1 83 ? -4.830 2.220 -9.791 1.00 71.00 83 ALA A C 1
ATOM 651 O O . ALA A 1 83 ? -5.616 3.081 -10.193 1.00 71.00 83 ALA A O 1
ATOM 652 N N . ARG A 1 84 ? -5.180 0.935 -9.685 1.00 72.50 84 ARG A N 1
ATOM 653 C CA . ARG A 1 84 ? -6.546 0.430 -9.884 1.00 72.50 84 ARG A CA 1
ATOM 654 C C . ARG A 1 84 ? -6.987 -0.286 -8.608 1.00 72.50 84 ARG A C 1
ATOM 656 O O . ARG A 1 84 ? -6.209 -1.060 -8.055 1.00 72.50 84 ARG A O 1
ATOM 663 N N . TYR A 1 85 ? -8.208 -0.002 -8.156 1.00 65.19 85 TYR A N 1
ATOM 664 C CA . TYR A 1 85 ? -8.771 -0.441 -6.872 1.00 65.19 85 TYR A CA 1
ATOM 665 C C . TYR A 1 85 ? -10.102 -1.157 -7.082 1.00 65.19 85 TYR A C 1
ATOM 667 O O . TYR A 1 85 ? -10.873 -0.686 -7.954 1.00 65.19 85 TYR A O 1
#